Protein AF-A0AB38UAT6-F1 (afdb_monomer)

Foldseek 3Di:
DVVVVVVVVVVVVVPPPPFDKAWDDKAWQCWDDDPNRTCNVVSVVQRWMKTWIDGNNFIKIKIAGPNVRKIKIFTKPPKDWDWDDDDPVDHIKIKIWIKHFIAIPPPRDTDIDTDIDMDD

Nearest PDB structures (foldseek):
  5ods-assembly2_B  TM=2.644E-01  e=4.872E-01  Mus musculus
  1bpo-assembly1_B  TM=2.908E-01  e=1.763E+00  Rattus norvegicus
  2in5-assembly1_B  TM=3.444E-01  e=5.151E+00  Escherichia coli K-12

Mean predicted aligned error: 8.36 Å

pLDDT: mean 88.59, std 15.75, range [47.5, 98.38]

Organism: Bacteroides thetaiotaomicron (NCBI:txid818)

Secondary structure (DSSP, 8-state):
-HHHHHHHHHHHGGG-----EEEEEEEE-S--EETTEE-HHHHHHTTEEEEEEEETTEEEEEEEETTTTEEEEEEEEEEEEEEEPPBTTB--EEEEEEEEEEEETTT--EEEEEEEEEE-

Radius of gyration: 20.44 Å; Cα contacts (8 Å, |Δi|>4): 221; chains: 1; bounding box: 76×28×37 Å

Sequence (120 aa):
MKKVIILFTVLMTSMLAFAQQKEQARFHVTYAIYNGEDITEWAIKSKLFTVFYTVNEELYMANYSETNETQSWGVIWELKNESIPETASNYKTDIFYFNWNYLNSYDSKKGTCKVQFKSI

Structure (mmCIF, N/CA/C/O backbone):
data_AF-A0AB38UAT6-F1
#
_entry.id   AF-A0AB38UAT6-F1
#
loop_
_atom_site.group_PDB
_atom_site.id
_atom_site.type_symbol
_atom_site.label_atom_id
_atom_site.label_alt_id
_atom_site.label_comp_id
_atom_site.label_asym_id
_atom_site.label_entity_id
_atom_site.label_seq_id
_atom_site.pdbx_PDB_ins_code
_atom_site.Cartn_x
_atom_site.Cartn_y
_atom_site.Cartn_z
_atom_site.occupancy
_atom_site.B_iso_or_equiv
_atom_site.auth_seq_id
_atom_site.auth_comp_id
_atom_site.auth_asym_id
_atom_site.auth_atom_id
_atom_site.pdbx_PDB_model_num
ATOM 1 N N . MET A 1 1 ? 54.710 6.685 -0.441 1.00 51.97 1 MET A N 1
ATOM 2 C CA . MET A 1 1 ? 53.730 5.696 -0.953 1.00 51.97 1 MET A CA 1
ATOM 3 C C . MET A 1 1 ? 52.874 5.068 0.150 1.00 51.97 1 MET A C 1
ATOM 5 O O . MET A 1 1 ? 51.663 5.088 0.014 1.00 51.97 1 MET A O 1
ATOM 9 N N . LYS A 1 2 ? 53.441 4.606 1.280 1.00 48.00 2 LYS A N 1
ATOM 10 C CA . LYS A 1 2 ? 52.659 3.999 2.385 1.00 48.00 2 LYS A CA 1
ATOM 11 C C . LYS A 1 2 ? 51.602 4.919 3.034 1.00 48.00 2 LYS A C 1
ATOM 13 O O . LYS A 1 2 ? 50.550 4.436 3.420 1.00 48.00 2 LYS A O 1
ATOM 18 N N . LYS A 1 3 ? 51.835 6.240 3.099 1.00 50.41 3 LYS A N 1
ATOM 19 C CA . LYS A 1 3 ? 50.870 7.213 3.663 1.00 50.41 3 LYS A CA 1
ATOM 20 C C . LYS A 1 3 ? 49.693 7.558 2.731 1.00 50.41 3 LYS A C 1
ATOM 22 O O . LYS A 1 3 ? 48.657 7.982 3.216 1.00 50.41 3 LYS A O 1
ATOM 27 N N . VAL A 1 4 ? 49.839 7.349 1.417 1.00 56.19 4 VAL A N 1
ATOM 28 C CA . VAL A 1 4 ? 48.778 7.623 0.421 1.00 56.19 4 VAL A CA 1
ATOM 29 C C . VAL A 1 4 ? 47.776 6.467 0.357 1.00 56.19 4 VAL A C 1
ATOM 31 O O . VAL A 1 4 ? 46.586 6.695 0.177 1.00 56.19 4 VAL A O 1
ATOM 34 N N . ILE A 1 5 ? 48.240 5.235 0.594 1.00 56.41 5 ILE A N 1
ATOM 35 C CA . ILE A 1 5 ? 47.385 4.040 0.610 1.00 56.41 5 ILE A CA 1
ATOM 36 C C . ILE A 1 5 ? 46.382 4.099 1.772 1.00 56.41 5 ILE A C 1
ATOM 38 O O . ILE A 1 5 ? 45.218 3.788 1.568 1.00 56.41 5 ILE A O 1
ATOM 42 N N . ILE A 1 6 ? 46.793 4.580 2.952 1.00 56.09 6 ILE A N 1
ATOM 43 C CA . ILE A 1 6 ? 45.922 4.666 4.141 1.00 56.09 6 ILE A CA 1
ATOM 44 C C . ILE A 1 6 ? 44.769 5.668 3.937 1.00 56.09 6 ILE A C 1
ATOM 46 O O . ILE A 1 6 ? 43.670 5.446 4.437 1.00 56.09 6 ILE A O 1
ATOM 50 N N . LEU A 1 7 ? 44.982 6.741 3.167 1.00 51.34 7 LEU A N 1
ATOM 51 C CA . LEU A 1 7 ? 43.944 7.744 2.902 1.00 51.34 7 LEU A CA 1
ATOM 52 C C . LEU A 1 7 ? 42.855 7.215 1.949 1.00 51.34 7 LEU A C 1
ATOM 54 O O . LEU A 1 7 ? 41.685 7.551 2.104 1.00 51.34 7 LEU A O 1
ATOM 58 N N . PHE A 1 8 ? 43.227 6.342 1.006 1.00 53.06 8 PHE A N 1
ATOM 59 C CA . PHE A 1 8 ? 42.284 5.708 0.078 1.00 53.06 8 PHE A CA 1
ATOM 60 C C . PHE A 1 8 ? 41.398 4.657 0.760 1.00 53.06 8 PHE A C 1
ATOM 62 O O . PHE A 1 8 ? 40.225 4.532 0.414 1.00 53.06 8 PHE A O 1
ATOM 69 N N . THR A 1 9 ? 41.914 3.939 1.762 1.00 54.09 9 THR A N 1
ATOM 70 C CA . THR A 1 9 ? 41.126 2.944 2.507 1.00 54.09 9 THR A CA 1
ATOM 71 C C . THR A 1 9 ? 40.098 3.582 3.443 1.00 54.09 9 THR A C 1
ATOM 73 O O . THR A 1 9 ? 39.030 3.013 3.638 1.00 54.09 9 THR A O 1
ATOM 76 N N . VAL A 1 10 ? 40.383 4.771 3.988 1.00 53.56 10 VAL A N 1
ATOM 77 C CA . VAL A 1 10 ? 39.454 5.509 4.868 1.00 53.56 10 VAL A CA 1
ATOM 78 C C . VAL A 1 10 ? 38.346 6.222 4.073 1.00 53.56 10 VAL A C 1
ATOM 80 O O . VAL A 1 10 ? 37.254 6.417 4.595 1.00 53.56 10 VAL A O 1
ATOM 83 N N . LEU A 1 11 ? 38.579 6.565 2.799 1.00 51.88 11 LEU A N 1
ATOM 84 C CA . LEU A 1 11 ? 37.554 7.182 1.942 1.00 51.88 11 LEU A CA 1
ATOM 85 C C . LEU A 1 11 ? 36.507 6.185 1.410 1.00 51.88 11 LEU A C 1
ATOM 87 O O . LEU A 1 11 ? 35.398 6.592 1.081 1.00 51.88 11 LEU A O 1
ATOM 91 N N . MET A 1 12 ? 36.842 4.893 1.306 1.00 52.94 12 MET A N 1
ATOM 92 C CA . MET A 1 12 ? 35.909 3.862 0.821 1.00 52.94 12 MET A CA 1
ATOM 93 C C . MET A 1 12 ? 34.942 3.353 1.898 1.00 52.94 12 MET A C 1
ATOM 95 O O . MET A 1 12 ? 33.878 2.838 1.565 1.00 52.94 12 MET A O 1
ATOM 99 N N . THR A 1 13 ? 35.266 3.502 3.184 1.00 52.16 13 THR A N 1
ATOM 100 C CA . THR A 1 13 ? 34.414 3.012 4.281 1.00 52.16 13 THR A CA 1
ATOM 101 C C . THR A 1 13 ? 33.308 3.987 4.686 1.00 52.16 13 THR A C 1
ATOM 103 O O . THR A 1 13 ? 32.380 3.580 5.380 1.00 52.16 13 THR A O 1
ATOM 106 N N . SER A 1 14 ? 33.343 5.247 4.238 1.00 47.50 14 SER A N 1
ATOM 107 C CA . SER A 1 14 ? 32.320 6.252 4.570 1.00 47.50 14 SER A CA 1
ATOM 108 C C . SER A 1 14 ? 31.089 6.241 3.653 1.00 47.50 14 SER A C 1
ATOM 110 O O . SER A 1 14 ? 30.125 6.945 3.939 1.00 47.50 14 SER A O 1
ATOM 112 N N . MET A 1 15 ? 31.076 5.444 2.577 1.00 50.94 15 MET A N 1
ATOM 113 C CA . MET A 1 15 ? 29.978 5.451 1.592 1.00 50.94 15 MET A CA 1
ATOM 114 C C . MET A 1 15 ? 28.881 4.402 1.833 1.00 50.94 15 MET A C 1
ATOM 116 O O . MET A 1 15 ? 27.935 4.334 1.056 1.00 50.94 15 MET A O 1
ATOM 120 N N . LEU A 1 16 ? 28.963 3.600 2.898 1.00 51.53 16 LEU A N 1
ATOM 121 C CA . LEU A 1 16 ? 27.959 2.568 3.200 1.00 51.53 16 LEU A CA 1
ATOM 122 C C . LEU A 1 16 ? 27.020 2.978 4.340 1.00 51.53 16 LEU A C 1
ATOM 124 O O . LEU A 1 16 ? 26.595 2.140 5.133 1.00 51.53 16 LEU A O 1
ATOM 128 N N . ALA A 1 17 ? 26.653 4.259 4.410 1.00 50.78 17 ALA A N 1
ATOM 129 C CA . ALA A 1 17 ? 25.423 4.645 5.091 1.00 50.78 17 ALA A CA 1
ATOM 130 C C . ALA A 1 17 ? 24.239 4.216 4.209 1.00 50.78 17 ALA A C 1
ATOM 132 O O . ALA A 1 17 ? 23.595 5.031 3.552 1.00 50.78 17 ALA A O 1
ATOM 133 N N . PHE A 1 18 ? 23.994 2.907 4.126 1.00 57.62 18 PHE A N 1
ATOM 134 C CA . PHE A 1 18 ? 22.760 2.403 3.546 1.00 57.62 18 PHE A CA 1
ATOM 135 C C . PHE A 1 18 ? 21.621 2.890 4.433 1.00 57.62 18 PHE A C 1
ATOM 137 O O . PHE A 1 18 ? 21.589 2.581 5.624 1.00 57.62 18 PHE A O 1
ATOM 144 N N . ALA A 1 19 ? 20.704 3.667 3.860 1.00 62.62 19 ALA A N 1
ATOM 145 C CA . ALA A 1 19 ? 19.470 4.005 4.544 1.00 62.62 19 ALA A CA 1
ATOM 146 C C . ALA A 1 19 ? 18.789 2.692 4.960 1.00 62.62 19 ALA A C 1
ATOM 148 O O . ALA A 1 19 ? 18.492 1.844 4.114 1.00 62.62 19 ALA A O 1
ATOM 149 N N . GLN A 1 20 ? 18.619 2.481 6.267 1.00 73.06 20 GLN A N 1
ATOM 150 C CA . GLN A 1 20 ? 18.074 1.231 6.778 1.00 73.06 20 GLN A CA 1
ATOM 151 C C . GLN A 1 20 ? 16.581 1.188 6.457 1.00 73.06 20 GLN A C 1
ATOM 153 O O . GLN A 1 20 ? 15.774 1.852 7.107 1.00 73.06 20 GLN A O 1
ATOM 158 N N . GLN A 1 21 ? 16.221 0.400 5.446 1.00 86.56 21 GLN A N 1
ATOM 159 C CA . GLN A 1 21 ? 14.831 0.103 5.144 1.00 86.56 21 GLN A CA 1
ATOM 160 C C . GLN A 1 21 ? 14.319 -0.962 6.114 1.00 86.56 21 GLN A C 1
ATOM 162 O O . GLN A 1 21 ? 14.877 -2.057 6.200 1.00 86.56 21 GLN A O 1
ATOM 167 N N . LYS A 1 22 ? 13.243 -0.652 6.838 1.00 92.56 22 LYS A N 1
ATOM 168 C CA . LYS A 1 22 ? 12.591 -1.591 7.759 1.00 92.56 22 LYS A CA 1
ATOM 169 C C . LYS A 1 22 ? 11.108 -1.693 7.439 1.00 92.56 22 LYS A C 1
ATOM 171 O O . LYS A 1 22 ? 10.386 -0.706 7.542 1.00 92.56 22 LYS A O 1
ATOM 176 N N . GLU A 1 23 ? 10.663 -2.887 7.062 1.00 95.69 23 GLU A N 1
ATOM 177 C CA . GLU A 1 23 ? 9.241 -3.189 6.886 1.00 95.69 23 GLU A CA 1
ATOM 178 C C . GLU A 1 23 ? 8.502 -3.058 8.224 1.00 95.69 23 GLU A C 1
ATOM 180 O O . GLU A 1 23 ? 8.968 -3.548 9.253 1.00 95.69 23 GLU A O 1
ATOM 185 N N . GLN A 1 24 ? 7.368 -2.361 8.198 1.00 95.00 24 GLN A N 1
ATOM 186 C CA . GLN A 1 24 ? 6.483 -2.166 9.346 1.00 95.00 24 GLN A CA 1
ATOM 187 C C . GLN A 1 24 ? 5.248 -3.059 9.231 1.00 95.00 24 GLN A C 1
ATOM 189 O O . GLN A 1 24 ? 4.830 -3.664 10.213 1.00 95.00 24 GLN A O 1
ATOM 194 N N . ALA A 1 25 ? 4.673 -3.148 8.029 1.00 94.56 25 ALA A N 1
ATOM 195 C CA . ALA A 1 25 ? 3.510 -3.979 7.750 1.00 94.56 25 ALA A CA 1
ATOM 196 C C . ALA A 1 25 ? 3.379 -4.269 6.252 1.00 94.56 25 ALA A C 1
ATOM 198 O O . ALA A 1 25 ? 3.765 -3.449 5.416 1.00 94.56 25 ALA A O 1
ATOM 199 N N . ARG A 1 26 ? 2.758 -5.403 5.923 1.00 95.94 26 ARG A N 1
ATOM 200 C CA . ARG A 1 26 ? 2.460 -5.836 4.557 1.00 95.94 26 ARG A CA 1
ATOM 201 C C . ARG A 1 26 ? 1.046 -6.386 4.474 1.00 95.94 26 ARG A C 1
ATOM 203 O O . ARG A 1 26 ? 0.639 -7.198 5.299 1.00 95.94 26 ARG A O 1
ATOM 210 N N . PHE A 1 27 ? 0.332 -5.968 3.439 1.00 95.06 27 PHE A N 1
ATOM 211 C CA . PHE A 1 27 ? -1.059 -6.309 3.185 1.00 95.06 27 PHE A CA 1
ATOM 212 C C . PHE A 1 27 ? -1.174 -6.903 1.785 1.00 95.06 27 PHE A C 1
ATOM 214 O O . PHE A 1 27 ? -1.006 -6.198 0.791 1.00 95.06 27 PHE A O 1
ATOM 221 N N . HIS A 1 28 ? -1.434 -8.206 1.703 1.00 95.69 28 HIS A N 1
ATOM 222 C CA . HIS A 1 28 ? -1.698 -8.877 0.433 1.00 95.69 28 HIS A CA 1
ATOM 223 C C . HIS A 1 28 ? -3.135 -8.618 -0.012 1.00 95.69 28 HIS A C 1
ATOM 225 O O . HIS A 1 28 ? -4.063 -8.696 0.793 1.00 95.69 28 HIS A O 1
ATOM 231 N N . VAL A 1 29 ? -3.319 -8.329 -1.299 1.00 95.44 29 VAL A N 1
ATOM 232 C CA . VAL A 1 29 ? -4.649 -8.089 -1.854 1.00 95.44 29 VAL A CA 1
ATOM 233 C C . VAL A 1 29 ? -5.387 -9.419 -1.993 1.00 95.44 29 VAL A C 1
ATOM 235 O O . VAL A 1 29 ? -4.981 -10.289 -2.760 1.00 95.44 29 VAL A O 1
ATOM 238 N N . THR A 1 30 ? -6.487 -9.564 -1.258 1.00 95.56 30 THR A N 1
ATOM 239 C CA . THR A 1 30 ? -7.406 -10.713 -1.346 1.00 95.56 30 THR A CA 1
ATOM 240 C C . THR A 1 30 ? -8.711 -10.369 -2.063 1.00 95.56 30 THR A C 1
ATOM 242 O O . 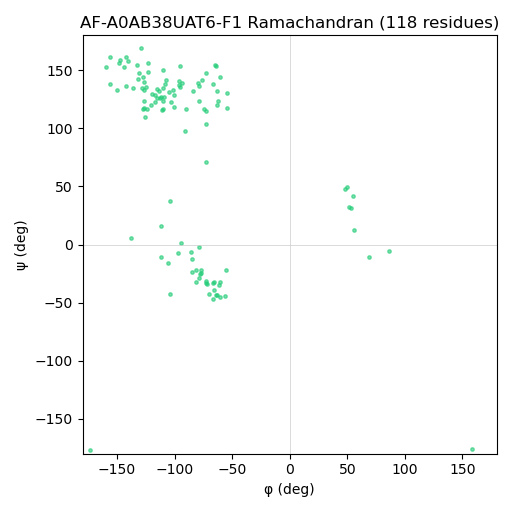THR A 1 30 ? -9.430 -11.267 -2.490 1.00 95.56 30 THR A O 1
ATOM 245 N N . TYR A 1 31 ? -9.004 -9.076 -2.209 1.00 95.75 31 TYR A N 1
ATOM 246 C CA . TYR A 1 31 ? -10.175 -8.532 -2.886 1.00 95.75 31 TYR A CA 1
ATOM 247 C C . TYR A 1 31 ? -9.876 -7.109 -3.366 1.00 95.75 31 TYR A C 1
ATOM 249 O O . TYR A 1 31 ? -9.253 -6.338 -2.630 1.00 95.75 31 TYR A O 1
ATOM 257 N N . ALA A 1 32 ? -10.302 -6.749 -4.579 1.00 94.50 32 ALA A N 1
ATOM 258 C CA . ALA A 1 32 ? -10.093 -5.408 -5.118 1.00 94.50 32 ALA A CA 1
ATOM 259 C C . ALA A 1 32 ? -11.199 -4.986 -6.093 1.00 94.50 32 ALA A C 1
ATOM 261 O O . ALA A 1 32 ? -11.523 -5.705 -7.034 1.00 94.50 32 ALA A O 1
ATOM 262 N N . ILE A 1 33 ? -11.704 -3.765 -5.903 1.00 95.38 33 ILE A N 1
ATOM 263 C CA . ILE A 1 33 ? -12.573 -3.067 -6.853 1.00 95.38 33 ILE A CA 1
ATOM 264 C C . ILE A 1 33 ? -11.833 -1.833 -7.366 1.00 95.38 33 ILE A C 1
ATOM 266 O O . ILE A 1 33 ? -11.297 -1.056 -6.573 1.00 95.38 33 ILE A O 1
ATOM 270 N N . TYR A 1 34 ? -11.860 -1.612 -8.677 1.00 91.75 34 TYR A N 1
ATOM 271 C CA . TYR A 1 34 ? -11.359 -0.396 -9.308 1.00 91.75 34 TYR A CA 1
ATOM 272 C C . TYR A 1 34 ? -12.438 0.207 -10.204 1.00 91.75 34 TYR A C 1
ATOM 274 O O . TYR A 1 34 ? -12.972 -0.464 -11.076 1.00 91.75 34 TYR A O 1
ATOM 282 N N . ASN A 1 35 ? -12.793 1.474 -9.965 1.00 94.38 35 ASN A N 1
ATOM 283 C CA . ASN A 1 35 ? -13.857 2.181 -10.694 1.00 94.38 35 ASN A CA 1
ATOM 284 C C . ASN A 1 35 ? -15.205 1.428 -10.756 1.00 94.38 35 ASN A C 1
ATOM 286 O O . ASN A 1 35 ? -15.950 1.558 -11.722 1.00 94.38 35 ASN A O 1
ATOM 290 N N . GLY A 1 36 ? -15.531 0.661 -9.711 1.00 95.44 36 GLY A N 1
ATOM 291 C CA . GLY A 1 36 ? -16.761 -0.136 -9.633 1.00 95.44 36 GLY A CA 1
ATOM 292 C C . GLY A 1 36 ? -16.668 -1.527 -10.268 1.00 95.44 36 GLY A C 1
ATOM 293 O O . GLY A 1 36 ? -17.597 -2.312 -10.108 1.00 95.44 36 GLY A O 1
ATOM 294 N N . GLU A 1 37 ? -15.557 -1.861 -10.923 1.00 97.50 37 GLU A N 1
ATOM 295 C CA . GLU A 1 37 ? -15.308 -3.185 -11.495 1.00 97.50 37 GLU A CA 1
ATOM 296 C C . GLU A 1 37 ? -14.504 -4.058 -10.528 1.00 97.50 37 GLU A C 1
ATOM 298 O O . GLU A 1 37 ? -13.520 -3.607 -9.935 1.00 97.50 37 GLU A O 1
ATOM 303 N N . ASP A 1 38 ? -14.915 -5.317 -10.370 1.00 97.75 38 ASP A N 1
ATOM 304 C CA . ASP A 1 38 ? -14.157 -6.311 -9.612 1.00 97.75 38 ASP A CA 1
ATOM 305 C C . ASP A 1 38 ? -12.911 -6.724 -10.408 1.00 97.75 38 ASP A C 1
ATOM 307 O O . ASP A 1 38 ? -13.000 -7.313 -11.486 1.00 97.75 38 ASP A O 1
ATOM 311 N N . ILE A 1 39 ? -11.740 -6.408 -9.859 1.00 96.88 39 ILE A N 1
ATOM 312 C CA . ILE A 1 39 ? -10.428 -6.723 -10.435 1.00 96.88 39 ILE A CA 1
ATOM 313 C C . ILE A 1 39 ? -9.673 -7.763 -9.595 1.00 96.88 39 ILE A C 1
ATOM 315 O O . ILE A 1 39 ? -8.458 -7.919 -9.739 1.00 96.88 39 ILE A O 1
ATOM 319 N N . THR A 1 40 ? -10.366 -8.475 -8.703 1.00 97.69 40 THR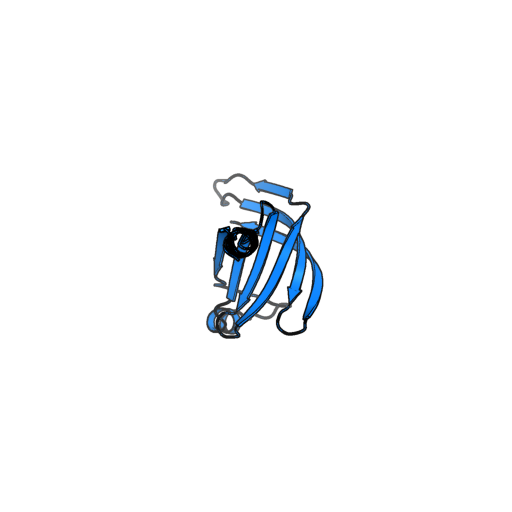 A N 1
ATOM 320 C CA . THR A 1 40 ? -9.774 -9.398 -7.724 1.00 97.69 40 THR A CA 1
ATOM 321 C C . THR A 1 40 ? -8.924 -10.477 -8.385 1.00 97.69 40 THR A C 1
ATOM 323 O O . THR A 1 40 ? -7.801 -10.725 -7.945 1.00 97.69 40 THR A O 1
ATOM 326 N N . GLU A 1 41 ? -9.401 -11.089 -9.474 1.00 97.44 41 GLU A N 1
ATOM 327 C CA . GLU A 1 41 ? -8.648 -12.136 -10.175 1.00 97.44 41 GLU A CA 1
ATOM 328 C C . GLU A 1 41 ? -7.305 -11.608 -10.698 1.00 97.44 41 GLU A C 1
ATOM 330 O O . GLU A 1 41 ? -6.263 -12.239 -10.502 1.00 97.44 41 GLU A O 1
ATOM 335 N N . TRP A 1 42 ? -7.313 -10.425 -11.319 1.00 95.38 42 TRP A N 1
ATOM 336 C CA . TRP A 1 42 ? -6.093 -9.776 -11.787 1.00 95.38 42 TRP A CA 1
ATOM 337 C C . TRP A 1 42 ? -5.170 -9.410 -10.622 1.00 95.38 42 TRP A C 1
ATOM 339 O O . TRP A 1 42 ? -3.966 -9.658 -10.708 1.00 95.38 42 TRP A O 1
ATOM 349 N N . ALA A 1 43 ? -5.715 -8.867 -9.531 1.00 95.81 43 ALA A N 1
ATOM 350 C CA . ALA A 1 43 ? -4.938 -8.448 -8.370 1.00 95.81 43 ALA A CA 1
ATOM 351 C C . ALA A 1 43 ? -4.225 -9.630 -7.690 1.00 95.81 43 ALA A C 1
ATOM 353 O O . ALA A 1 43 ? -3.032 -9.543 -7.387 1.00 95.81 43 ALA A O 1
ATOM 354 N N . ILE A 1 44 ? -4.924 -10.757 -7.519 1.00 97.06 44 ILE A N 1
ATOM 355 C CA . ILE A 1 44 ? -4.358 -11.987 -6.950 1.00 97.06 44 ILE A CA 1
ATOM 356 C C . ILE A 1 44 ? -3.307 -12.584 -7.895 1.00 97.06 44 ILE A C 1
ATOM 358 O O . ILE A 1 44 ? -2.200 -12.892 -7.453 1.00 97.06 44 ILE A O 1
ATOM 362 N N . LYS A 1 45 ? -3.593 -12.703 -9.203 1.00 96.38 45 LYS A N 1
ATOM 363 C CA . LYS A 1 45 ? -2.617 -13.213 -10.194 1.00 96.38 45 LYS A CA 1
ATOM 364 C C . LYS A 1 45 ? -1.366 -12.337 -10.295 1.00 96.38 45 LYS A C 1
ATOM 366 O O . LYS A 1 45 ? -0.260 -12.845 -10.477 1.00 96.38 45 LYS A O 1
ATOM 371 N N . SER A 1 46 ? -1.534 -11.026 -10.148 1.00 95.44 46 SER A N 1
ATOM 372 C CA . SER A 1 46 ? -0.444 -10.045 -10.143 1.00 95.44 46 SER A CA 1
ATOM 373 C C . SER A 1 46 ? 0.312 -9.987 -8.810 1.00 95.44 46 SER A C 1
ATOM 375 O O . SER A 1 46 ? 1.265 -9.207 -8.695 1.00 95.44 46 SER A O 1
ATOM 377 N N . LYS A 1 47 ? -0.119 -10.788 -7.817 1.00 96.62 47 LYS A N 1
ATOM 378 C CA . LYS A 1 47 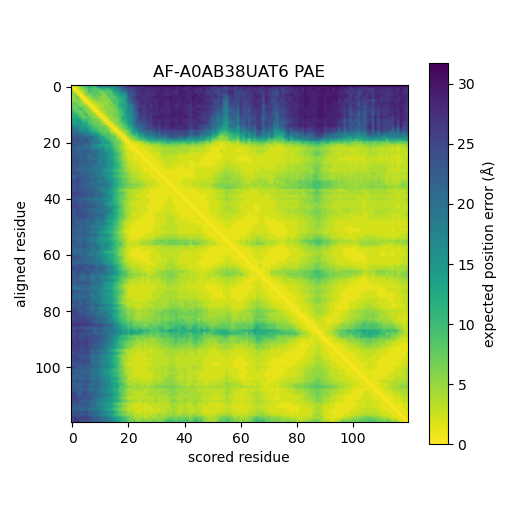? 0.401 -10.850 -6.446 1.00 96.62 47 LYS A CA 1
ATOM 379 C C . LYS A 1 47 ? 0.554 -9.459 -5.830 1.00 96.62 47 LYS A C 1
ATOM 381 O O . LYS A 1 47 ? 1.612 -9.107 -5.307 1.00 96.62 47 LYS A O 1
ATOM 386 N N . LEU A 1 48 ? -0.491 -8.641 -5.956 1.00 96.88 48 LEU A N 1
ATOM 387 C CA . LEU A 1 48 ? -0.448 -7.274 -5.454 1.00 96.88 48 LEU A CA 1
ATOM 388 C C . LEU A 1 48 ? -0.355 -7.249 -3.929 1.00 96.88 48 LEU A C 1
ATOM 390 O O . LEU A 1 48 ? -1.059 -7.984 -3.230 1.00 96.88 48 LEU A O 1
ATOM 394 N N . PHE A 1 49 ? 0.478 -6.352 -3.415 1.00 96.88 49 PHE A N 1
ATOM 395 C CA . PHE A 1 49 ? 0.501 -6.022 -1.998 1.00 96.88 49 PHE A CA 1
ATOM 396 C C . PHE A 1 49 ? 0.799 -4.542 -1.767 1.00 96.88 49 PHE A C 1
ATOM 398 O O . PHE A 1 49 ? 1.496 -3.892 -2.550 1.00 96.88 49 PHE A O 1
ATOM 405 N N . THR A 1 50 ? 0.302 -4.035 -0.643 1.00 96.75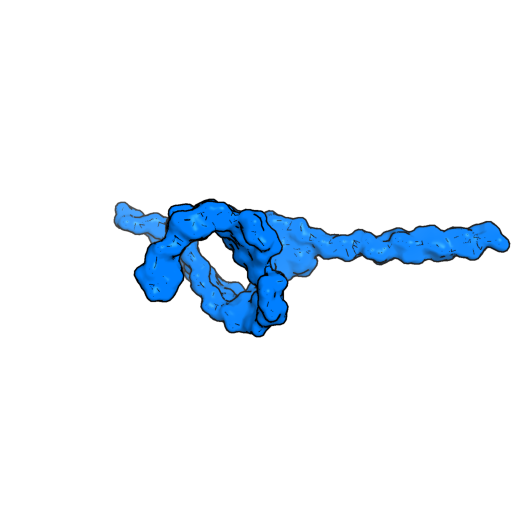 50 THR A N 1
ATOM 406 C CA . THR A 1 50 ? 0.703 -2.749 -0.073 1.00 96.75 50 THR A CA 1
ATOM 407 C C . THR A 1 50 ? 1.669 -3.011 1.074 1.00 96.75 50 THR A C 1
ATOM 409 O O . THR A 1 50 ? 1.411 -3.860 1.927 1.00 96.75 50 THR A O 1
ATOM 412 N N . VAL A 1 51 ? 2.788 -2.295 1.111 1.00 97.00 51 VAL A N 1
ATOM 413 C CA . VAL A 1 51 ? 3.783 -2.385 2.184 1.00 97.00 51 VAL A CA 1
ATOM 414 C C . VAL A 1 51 ? 4.036 -1.007 2.777 1.00 97.00 51 VAL A C 1
ATOM 416 O O . VAL A 1 51 ? 4.205 -0.028 2.053 1.00 97.00 51 VAL A O 1
ATOM 419 N N . PHE A 1 52 ? 4.084 -0.950 4.103 1.00 96.88 52 PHE A N 1
ATOM 420 C CA . PHE A 1 52 ? 4.535 0.204 4.865 1.00 96.88 52 PHE A CA 1
ATOM 421 C C . PHE A 1 52 ? 5.923 -0.097 5.405 1.00 96.88 52 PHE A C 1
ATOM 423 O O . PHE A 1 52 ? 6.163 -1.166 5.972 1.00 96.88 52 PHE A O 1
ATOM 430 N N . TYR A 1 53 ? 6.849 0.832 5.226 1.00 97.12 53 TYR A N 1
ATOM 431 C CA . TYR A 1 53 ? 8.237 0.665 5.633 1.00 97.12 53 TYR A CA 1
ATOM 432 C C . TYR A 1 53 ? 8.822 2.004 6.056 1.00 97.12 53 TYR A C 1
ATOM 434 O O . TYR A 1 53 ? 8.312 3.052 5.683 1.00 97.12 53 TYR A O 1
ATOM 442 N N . THR A 1 54 ? 9.889 1.981 6.843 1.00 96.50 54 THR A N 1
ATOM 443 C CA . THR A 1 54 ? 10.612 3.195 7.224 1.00 96.50 54 THR A CA 1
ATOM 444 C C . THR A 1 54 ? 11.942 3.279 6.503 1.00 96.50 54 THR A C 1
ATOM 446 O O . THR A 1 54 ? 12.625 2.261 6.383 1.00 96.50 54 THR A O 1
ATOM 449 N N . VAL A 1 55 ? 12.321 4.483 6.086 1.00 94.38 55 VAL A N 1
ATOM 450 C CA . VAL A 1 55 ? 13.652 4.823 5.571 1.00 94.38 55 VAL A CA 1
ATOM 451 C C . VAL A 1 55 ? 14.131 6.022 6.374 1.00 94.38 55 VAL A C 1
ATOM 453 O O . VAL A 1 55 ? 13.492 7.062 6.325 1.00 94.38 55 VAL A O 1
ATOM 456 N N . ASN A 1 56 ? 15.221 5.883 7.134 1.00 91.50 56 ASN A N 1
ATOM 457 C CA . ASN A 1 56 ? 15.739 6.963 7.989 1.00 91.50 56 ASN A CA 1
ATOM 458 C C . ASN A 1 56 ? 14.649 7.601 8.881 1.00 91.50 56 ASN A C 1
ATOM 460 O O . ASN A 1 56 ? 14.496 8.816 8.897 1.00 91.50 56 ASN A O 1
ATOM 464 N N . GLU A 1 57 ? 13.872 6.766 9.582 1.00 89.69 57 GLU A N 1
ATOM 465 C CA . GLU A 1 57 ? 12.768 7.161 10.487 1.00 89.69 57 GLU A CA 1
ATOM 466 C C . GLU A 1 57 ? 11.521 7.769 9.819 1.00 89.69 57 GLU A C 1
ATOM 468 O O . GLU A 1 57 ? 10.470 7.856 10.450 1.00 89.69 57 GLU A O 1
ATOM 473 N N . GLU A 1 58 ? 11.576 8.099 8.532 1.00 95.00 58 GLU A N 1
ATOM 474 C CA . GLU A 1 58 ? 10.408 8.525 7.765 1.00 95.00 58 GLU A CA 1
ATOM 475 C C . GLU A 1 58 ? 9.567 7.318 7.336 1.00 95.00 58 GLU A C 1
ATOM 477 O O . GLU A 1 58 ? 10.104 6.290 6.916 1.00 95.00 58 GLU A O 1
ATOM 482 N N . LEU A 1 59 ? 8.239 7.444 7.409 1.00 96.62 59 LEU A N 1
ATOM 483 C CA . LEU A 1 59 ? 7.304 6.407 6.978 1.00 96.62 59 LEU A CA 1
ATOM 484 C C . LEU A 1 59 ? 7.047 6.505 5.470 1.00 96.62 59 LEU A C 1
ATOM 486 O O . LEU A 1 59 ? 6.736 7.568 4.942 1.00 96.62 59 LEU A O 1
ATOM 490 N N . TYR A 1 60 ? 7.128 5.373 4.787 1.00 97.75 60 TYR A N 1
ATOM 491 C CA . TYR A 1 60 ? 6.876 5.213 3.363 1.00 97.75 60 TYR A CA 1
ATOM 492 C C . TYR A 1 60 ? 5.788 4.167 3.143 1.00 97.75 60 TYR A C 1
ATOM 494 O O . TYR A 1 60 ? 5.578 3.266 3.961 1.00 97.75 60 TYR A O 1
ATOM 502 N N . MET A 1 61 ? 5.131 4.273 1.994 1.00 97.94 61 MET A N 1
ATOM 503 C CA . MET A 1 61 ? 4.233 3.252 1.470 1.00 97.94 61 MET A CA 1
ATOM 504 C C . MET A 1 61 ? 4.629 2.905 0.042 1.00 97.94 61 MET A C 1
ATOM 506 O O . MET A 1 61 ? 5.014 3.785 -0.735 1.00 97.94 61 MET A O 1
ATOM 510 N N . ALA A 1 62 ? 4.490 1.629 -0.306 1.00 97.69 62 ALA A N 1
ATOM 511 C CA . ALA A 1 62 ? 4.534 1.168 -1.681 1.00 97.69 62 ALA A CA 1
ATOM 512 C C . ALA A 1 62 ? 3.372 0.225 -2.001 1.00 97.69 62 ALA A C 1
ATOM 514 O O . ALA A 1 62 ? 3.003 -0.616 -1.184 1.00 97.69 62 ALA A O 1
ATOM 515 N N . ASN A 1 63 ? 2.845 0.347 -3.217 1.00 96.50 63 ASN A N 1
ATOM 516 C CA . ASN A 1 63 ? 2.002 -0.656 -3.857 1.00 96.50 63 ASN A CA 1
ATOM 517 C C . ASN A 1 63 ? 2.864 -1.387 -4.881 1.00 96.50 63 ASN A C 1
ATOM 519 O O . ASN A 1 63 ? 3.427 -0.742 -5.768 1.00 96.50 63 ASN A O 1
ATOM 523 N N . TYR A 1 64 ? 2.976 -2.706 -4.759 1.00 96.81 64 TYR A N 1
ATOM 524 C CA . TYR A 1 64 ? 3.886 -3.519 -5.560 1.00 96.81 64 TYR A CA 1
ATOM 525 C C . TYR A 1 64 ? 3.135 -4.660 -6.246 1.00 96.81 64 TYR A C 1
ATOM 527 O O . TYR A 1 64 ? 2.261 -5.290 -5.649 1.00 96.81 64 TYR A O 1
ATOM 535 N N . SER A 1 65 ? 3.500 -4.933 -7.497 1.00 95.81 65 SER A N 1
ATOM 536 C CA . SER A 1 65 ? 3.112 -6.133 -8.232 1.00 95.81 65 SER A CA 1
ATOM 537 C C . SER A 1 65 ? 4.333 -7.009 -8.434 1.00 95.81 65 SER A C 1
ATOM 539 O O . SER A 1 65 ? 5.255 -6.621 -9.145 1.00 95.81 65 SER A O 1
ATOM 541 N N . GLU A 1 66 ? 4.321 -8.202 -7.843 1.00 92.62 66 GLU A N 1
ATOM 542 C CA . GLU A 1 66 ? 5.434 -9.147 -7.966 1.00 92.62 66 GLU A CA 1
ATOM 543 C C . GLU A 1 66 ? 5.537 -9.722 -9.371 1.00 92.62 66 GLU A C 1
ATOM 545 O O . GLU A 1 66 ? 6.623 -9.771 -9.931 1.00 92.62 66 GLU A O 1
ATOM 550 N N . THR A 1 67 ? 4.405 -10.082 -9.976 1.00 93.06 67 THR A N 1
ATOM 551 C CA . THR A 1 67 ? 4.397 -10.690 -11.312 1.00 93.06 67 THR A CA 1
ATOM 552 C C . THR A 1 67 ? 4.870 -9.717 -12.396 1.00 93.06 67 THR A C 1
ATOM 554 O O . THR A 1 67 ? 5.487 -10.143 -13.365 1.00 93.06 67 THR A O 1
ATOM 557 N N . ASN A 1 68 ? 4.589 -8.419 -12.240 1.00 89.88 68 ASN A N 1
ATOM 558 C CA . ASN A 1 68 ? 4.976 -7.397 -13.216 1.00 89.88 68 ASN A CA 1
ATOM 559 C C . ASN A 1 68 ? 6.278 -6.667 -12.844 1.00 89.88 68 ASN A C 1
ATOM 561 O O . ASN A 1 68 ? 6.747 -5.847 -13.625 1.00 89.88 68 ASN A O 1
ATOM 565 N N . GLU A 1 69 ? 6.827 -6.914 -11.650 1.00 94.00 69 GLU A N 1
ATOM 566 C CA . GLU A 1 69 ? 7.984 -6.202 -11.083 1.00 94.00 69 GLU A CA 1
ATOM 567 C C . GLU A 1 69 ? 7.819 -4.666 -11.071 1.00 94.00 69 GLU A C 1
ATOM 569 O O . GLU A 1 69 ? 8.776 -3.893 -11.170 1.00 94.00 69 GLU A O 1
ATOM 574 N N . THR A 1 70 ? 6.577 -4.197 -10.931 1.00 95.50 70 THR A N 1
ATOM 575 C CA . THR A 1 70 ? 6.236 -2.769 -10.933 1.00 95.50 70 THR A CA 1
ATOM 576 C C . THR A 1 70 ? 5.805 -2.280 -9.565 1.00 95.50 70 THR A C 1
ATOM 578 O O . THR A 1 70 ? 5.152 -3.008 -8.817 1.00 95.50 70 THR A O 1
ATOM 581 N N . GLN A 1 71 ? 6.064 -1.006 -9.282 1.00 97.12 71 GLN A N 1
ATOM 582 C CA . GLN A 1 71 ? 5.616 -0.372 -8.052 1.00 97.12 71 GLN A CA 1
ATOM 583 C C . GLN A 1 71 ? 5.314 1.109 -8.191 1.00 97.12 71 GLN A C 1
ATOM 585 O O . GLN A 1 71 ? 5.870 1.809 -9.037 1.00 97.12 71 GLN A O 1
ATOM 590 N N . SER A 1 72 ? 4.472 1.568 -7.276 1.00 97.62 72 SER A N 1
ATOM 591 C CA . SER A 1 72 ? 4.350 2.963 -6.880 1.00 97.62 72 SER A CA 1
ATOM 592 C C . SER A 1 72 ? 4.853 3.069 -5.447 1.00 97.62 72 SER A C 1
ATOM 594 O O . SER A 1 72 ? 4.375 2.315 -4.603 1.00 97.62 72 SER A O 1
ATOM 596 N N . TRP A 1 73 ? 5.790 3.966 -5.148 1.00 98.06 73 TRP A N 1
ATOM 597 C CA . TRP A 1 73 ? 6.357 4.108 -3.800 1.00 98.06 73 TR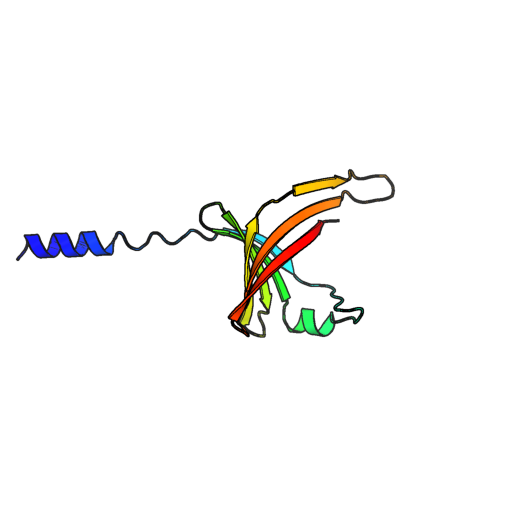P A CA 1
ATOM 598 C C . TRP A 1 73 ? 6.587 5.564 -3.423 1.00 98.06 73 TRP A C 1
ATOM 600 O O . TRP A 1 73 ? 6.744 6.421 -4.291 1.00 98.06 73 TRP A O 1
ATOM 610 N N . GLY A 1 74 ? 6.657 5.835 -2.121 1.00 97.62 74 GLY A N 1
ATOM 611 C CA . GLY A 1 74 ? 7.130 7.119 -1.623 1.00 97.62 74 GLY A CA 1
ATOM 612 C C . GLY A 1 74 ? 6.669 7.459 -0.213 1.00 97.62 74 GLY A C 1
ATOM 613 O O . GLY A 1 74 ? 6.065 6.634 0.477 1.00 97.62 74 GLY A O 1
ATOM 614 N N . VAL A 1 75 ? 7.019 8.671 0.215 1.00 97.75 75 VAL A N 1
ATOM 615 C CA . VAL A 1 75 ? 6.908 9.120 1.608 1.00 97.75 75 VAL A CA 1
ATOM 616 C C . VAL A 1 75 ? 5.464 9.443 1.993 1.00 97.75 75 VAL A C 1
ATOM 618 O O . VAL A 1 75 ? 4.695 10.004 1.201 1.00 97.75 75 VAL A O 1
ATOM 621 N N . ILE A 1 76 ? 5.112 9.092 3.227 1.00 98.06 76 ILE A N 1
ATOM 622 C CA . ILE A 1 76 ? 3.873 9.460 3.905 1.00 98.06 76 ILE A CA 1
ATOM 623 C C . ILE A 1 76 ? 4.124 10.693 4.774 1.00 98.06 76 ILE A C 1
ATOM 625 O O . ILE A 1 76 ? 5.113 10.763 5.498 1.00 98.06 76 ILE A O 1
ATOM 629 N N . TRP A 1 77 ? 3.195 11.646 4.757 1.00 97.06 77 TRP A N 1
ATOM 630 C CA . TRP A 1 77 ? 3.236 12.819 5.629 1.00 97.06 77 TRP A CA 1
ATOM 631 C C . TRP A 1 77 ? 1.836 13.218 6.108 1.00 97.06 77 TRP A C 1
ATOM 633 O O . TRP A 1 77 ? 0.826 12.808 5.531 1.00 97.06 77 TRP A O 1
ATOM 643 N N . GLU A 1 78 ? 1.783 14.004 7.191 1.00 97.00 78 GLU A N 1
ATOM 644 C CA . GLU A 1 78 ? 0.533 14.418 7.856 1.00 97.00 78 GLU A CA 1
ATOM 645 C C . GLU A 1 78 ? -0.375 13.241 8.265 1.00 97.00 78 GLU A C 1
ATOM 647 O O . GLU A 1 78 ? -1.597 13.299 8.126 1.00 97.00 78 GLU A O 1
ATOM 652 N N . LEU A 1 79 ? 0.221 12.166 8.793 1.00 96.06 79 LEU A N 1
ATOM 653 C CA . LEU A 1 79 ? -0.527 11.021 9.304 1.00 96.06 79 LEU A CA 1
ATOM 654 C C . LEU A 1 79 ? -1.424 11.429 10.481 1.00 96.06 79 LEU A C 1
ATOM 656 O O . LEU A 1 79 ? -0.950 11.934 11.499 1.00 96.06 79 LEU A O 1
ATOM 660 N N . LYS A 1 80 ? -2.719 11.159 10.344 1.00 96.81 80 LYS A N 1
ATOM 661 C CA . LYS A 1 80 ? -3.736 11.270 11.394 1.00 96.81 80 LYS A CA 1
ATOM 662 C C . LYS A 1 80 ? -4.423 9.925 11.556 1.00 96.81 80 LYS A C 1
ATOM 664 O O . LYS A 1 80 ? -4.585 9.205 10.572 1.00 96.81 80 LYS A O 1
ATOM 669 N N . ASN A 1 81 ? -4.855 9.602 12.769 1.00 95.62 81 ASN A N 1
ATOM 670 C CA . ASN A 1 81 ? -5.604 8.383 13.035 1.00 95.62 81 ASN A CA 1
ATOM 671 C C . ASN A 1 81 ? -6.868 8.653 13.853 1.00 95.62 81 ASN A C 1
ATOM 673 O O . ASN A 1 81 ? -6.897 9.521 14.721 1.00 95.62 81 ASN A O 1
ATOM 677 N N . GLU A 1 82 ? -7.889 7.853 13.585 1.00 95.88 82 GLU A N 1
ATOM 678 C CA . GLU A 1 82 ? -9.121 7.758 14.353 1.00 95.88 82 GLU A CA 1
ATOM 679 C C . GLU A 1 82 ? -9.323 6.288 14.717 1.00 95.88 82 GLU A C 1
ATOM 681 O O . GLU A 1 82 ? -9.192 5.409 13.866 1.00 95.88 82 GLU A O 1
ATOM 686 N N . SER A 1 83 ? -9.640 6.014 15.980 1.00 95.38 83 SER A N 1
ATOM 687 C CA . SER A 1 83 ? -9.906 4.658 16.459 1.00 95.38 83 SER A CA 1
ATOM 688 C C . SER A 1 83 ? -11.342 4.564 16.946 1.00 95.38 83 SER A C 1
ATOM 690 O O . SER A 1 83 ? -11.756 5.298 17.843 1.00 95.38 83 SER A O 1
ATOM 692 N N . ILE A 1 84 ? -12.094 3.636 16.367 1.00 94.38 84 ILE A N 1
ATOM 693 C CA . ILE A 1 84 ? -13.456 3.300 16.768 1.00 94.38 84 ILE A CA 1
ATOM 694 C C . ILE A 1 84 ? -13.367 2.029 17.622 1.00 94.38 84 ILE A C 1
ATOM 696 O O . ILE A 1 84 ? -12.885 1.004 17.127 1.00 94.38 84 ILE A O 1
ATOM 700 N N . PRO A 1 85 ? -13.781 2.076 18.901 1.00 93.69 85 PRO A N 1
ATOM 701 C CA . PRO A 1 85 ? -13.720 0.913 19.773 1.00 93.69 85 PRO A CA 1
ATOM 702 C C . PRO A 1 85 ? -14.653 -0.198 19.285 1.00 93.69 85 PRO A C 1
ATOM 704 O O . PRO A 1 85 ? -15.666 0.054 18.632 1.00 93.69 85 PRO A O 1
ATOM 707 N N . GLU A 1 86 ? -14.310 -1.432 19.643 1.00 94.94 86 GLU A N 1
ATOM 708 C CA . GLU A 1 86 ? -15.173 -2.587 19.417 1.00 94.94 86 GLU A CA 1
ATOM 709 C C . GLU A 1 86 ? -16.509 -2.424 20.160 1.00 94.94 86 GLU A C 1
ATOM 711 O O . GLU A 1 86 ? -16.579 -1.889 21.269 1.00 94.94 86 GLU A O 1
ATOM 716 N N . THR A 1 87 ? -17.580 -2.903 19.536 1.00 93.56 87 THR A N 1
ATOM 717 C CA . THR A 1 87 ? -18.929 -2.967 20.111 1.00 93.56 87 THR A CA 1
ATOM 718 C C . THR A 1 87 ? -19.473 -4.381 19.940 1.00 93.56 87 THR A C 1
ATOM 720 O O . THR A 1 87 ? -18.937 -5.159 19.159 1.00 93.56 87 THR A O 1
ATOM 723 N N . ALA A 1 88 ? -20.590 -4.712 20.594 1.00 92.00 88 ALA A N 1
ATOM 724 C CA . ALA A 1 88 ? -21.216 -6.032 20.449 1.00 92.00 88 ALA A CA 1
ATOM 725 C C . ALA A 1 88 ? -21.556 -6.416 18.990 1.00 92.00 88 ALA A C 1
ATOM 727 O O . ALA A 1 88 ? -21.714 -7.596 18.695 1.00 92.00 88 ALA A O 1
ATOM 728 N N . SER A 1 89 ? -21.684 -5.435 18.089 1.00 90.94 89 SER A N 1
ATOM 729 C CA . SER A 1 89 ? -22.035 -5.642 16.681 1.00 90.94 89 SER A CA 1
ATOM 730 C C . SER A 1 89 ? -20.916 -5.328 15.687 1.00 90.94 89 SER A C 1
ATOM 732 O O . SER A 1 89 ? -21.088 -5.613 14.508 1.00 90.94 89 SER A O 1
ATOM 734 N N . ASN A 1 90 ? -19.810 -4.704 16.109 1.00 91.00 90 ASN A N 1
ATOM 735 C CA . ASN A 1 90 ? -18.777 -4.211 15.193 1.00 91.00 90 ASN A CA 1
ATOM 736 C C . ASN A 1 90 ? -17.378 -4.404 15.771 1.00 91.00 90 ASN A C 1
ATOM 738 O O . ASN A 1 90 ? -17.147 -4.042 16.925 1.00 91.00 90 ASN A O 1
ATOM 742 N N . TYR A 1 91 ? -16.446 -4.859 14.935 1.00 91.94 91 TYR A N 1
ATOM 743 C CA . TYR A 1 91 ? -15.026 -4.941 15.268 1.00 91.94 91 TYR A CA 1
ATOM 744 C C . TYR A 1 91 ? -14.408 -3.563 15.514 1.00 91.94 91 TYR A C 1
ATOM 746 O O . TYR A 1 91 ? -14.855 -2.547 14.964 1.00 91.94 91 TYR A O 1
ATOM 754 N N . LYS A 1 92 ? -13.340 -3.542 16.319 1.00 93.81 92 LYS A N 1
ATOM 755 C CA . LYS A 1 92 ? -12.490 -2.360 16.463 1.00 93.81 92 LYS A CA 1
ATOM 756 C C . LYS A 1 92 ? -12.010 -1.928 15.078 1.00 93.81 92 LYS A C 1
ATOM 758 O O . LYS A 1 92 ? -11.477 -2.730 14.327 1.00 93.81 92 LYS A O 1
ATOM 763 N N . THR A 1 93 ? -12.162 -0.649 14.763 1.00 94.88 93 THR A N 1
ATOM 764 C CA . THR A 1 93 ? -11.720 -0.091 13.485 1.00 94.88 93 THR A CA 1
ATOM 765 C C . THR A 1 93 ? -10.691 1.001 13.728 1.00 94.88 93 THR A C 1
ATOM 767 O O . THR A 1 93 ? -10.956 1.934 14.480 1.00 94.88 93 THR A O 1
ATOM 770 N N . ASP A 1 94 ? -9.554 0.930 13.043 1.00 94.75 94 ASP A N 1
ATOM 771 C CA . ASP A 1 94 ? -8.564 2.006 13.003 1.00 94.75 94 ASP A CA 1
ATOM 772 C C . ASP A 1 94 ? -8.557 2.623 11.594 1.00 94.75 94 ASP A C 1
ATOM 774 O O . ASP A 1 94 ? -8.390 1.924 10.590 1.00 94.75 94 ASP A O 1
ATOM 778 N N . ILE A 1 95 ? -8.777 3.935 11.511 1.00 96.56 95 ILE A N 1
ATOM 779 C CA . ILE A 1 95 ? -8.790 4.706 10.265 1.00 96.56 95 ILE A CA 1
ATOM 780 C C . ILE A 1 95 ? -7.595 5.648 10.267 1.00 96.56 95 ILE A C 1
ATOM 782 O O . ILE A 1 95 ? -7.429 6.447 11.183 1.00 96.56 95 ILE A O 1
ATOM 786 N N . PHE A 1 96 ? -6.779 5.581 9.225 1.00 96.00 96 PHE A N 1
ATOM 787 C CA . PHE A 1 96 ? -5.621 6.438 9.027 1.00 96.00 96 PHE A CA 1
ATOM 788 C C . PHE A 1 96 ? -5.847 7.334 7.817 1.00 96.00 96 PHE A C 1
ATOM 790 O O . PHE A 1 96 ? -6.211 6.853 6.745 1.00 96.00 96 PHE A O 1
ATOM 797 N N . TYR A 1 97 ? -5.582 8.625 7.980 1.00 97.88 97 TYR A N 1
ATOM 798 C CA . TYR A 1 97 ? -5.617 9.614 6.911 1.00 97.88 97 TYR A CA 1
ATOM 799 C C . TYR A 1 97 ? -4.222 10.184 6.729 1.00 97.88 97 TYR A C 1
ATOM 801 O O . TYR A 1 97 ? -3.603 10.617 7.700 1.00 97.88 97 TYR A O 1
ATOM 809 N N . PHE A 1 98 ? -3.721 10.190 5.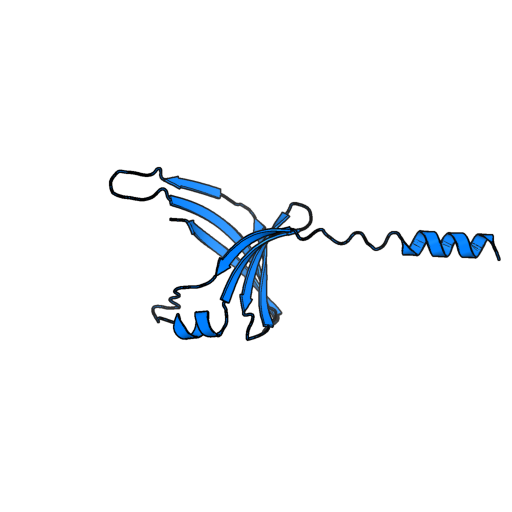500 1.00 97.94 98 PHE A N 1
ATOM 810 C CA . PHE A 1 98 ? -2.397 10.727 5.216 1.00 97.94 98 PHE A CA 1
ATOM 811 C C . PHE A 1 98 ? -2.247 11.175 3.767 1.00 97.94 98 PHE A C 1
ATOM 813 O O . PHE A 1 98 ? -3.000 10.769 2.882 1.00 97.94 98 PHE A O 1
ATOM 820 N N . ASN A 1 99 ? -1.239 12.004 3.519 1.00 98.31 99 ASN A N 1
ATOM 821 C CA . ASN A 1 99 ? -0.798 12.327 2.172 1.00 98.31 99 ASN A CA 1
ATOM 822 C C . ASN A 1 99 ? 0.342 11.379 1.770 1.00 98.31 99 ASN A C 1
ATOM 824 O O . ASN A 1 99 ? 1.243 11.109 2.565 1.00 98.31 99 ASN A O 1
ATOM 828 N N . TRP A 1 100 ? 0.325 10.900 0.529 1.00 98.38 100 TRP A N 1
ATOM 829 C CA . TRP A 1 100 ? 1.338 10.012 -0.037 1.00 98.38 100 TRP A CA 1
ATOM 830 C C . TRP A 1 100 ? 1.922 10.610 -1.314 1.00 98.38 100 TRP A C 1
ATOM 832 O O . TRP A 1 100 ? 1.206 10.792 -2.301 1.00 98.38 100 TRP A O 1
ATOM 842 N N . ASN A 1 101 ? 3.219 10.913 -1.297 1.00 97.94 101 ASN A N 1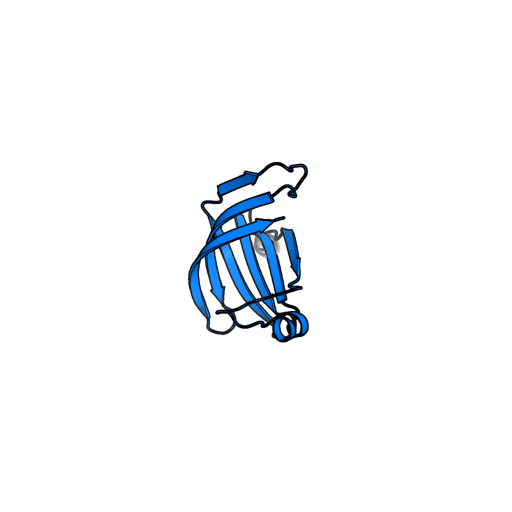
ATOM 843 C CA . ASN A 1 101 ? 3.940 11.407 -2.469 1.00 97.94 101 ASN A CA 1
ATOM 844 C C . ASN A 1 101 ? 4.536 10.219 -3.220 1.00 97.94 101 ASN A C 1
ATOM 846 O O . ASN A 1 101 ? 5.592 9.731 -2.831 1.00 97.94 101 ASN A O 1
ATOM 850 N N . TYR A 1 102 ? 3.866 9.752 -4.270 1.00 97.56 102 TYR A N 1
ATOM 851 C CA . TYR A 1 102 ? 4.262 8.544 -4.989 1.00 97.56 102 TYR A CA 1
ATOM 852 C C . TYR A 1 102 ? 5.129 8.844 -6.218 1.00 97.56 102 TYR A C 1
ATOM 854 O O . TYR A 1 102 ? 5.007 9.902 -6.841 1.00 97.56 102 TYR A O 1
ATOM 862 N N . LEU A 1 103 ? 5.951 7.866 -6.595 1.00 98.06 103 LEU A N 1
ATOM 863 C CA . LEU A 1 103 ? 6.631 7.726 -7.879 1.00 98.06 103 LEU A CA 1
ATOM 864 C C . LEU A 1 103 ? 6.348 6.324 -8.429 1.00 98.06 103 LEU A C 1
ATOM 866 O O . LEU A 1 103 ? 6.439 5.346 -7.694 1.00 98.06 103 LEU A O 1
ATOM 870 N N . ASN A 1 104 ? 6.016 6.235 -9.712 1.00 97.31 104 ASN A N 1
ATOM 871 C CA . ASN A 1 104 ? 5.746 4.984 -10.413 1.00 97.31 104 ASN A CA 1
ATOM 872 C C . ASN A 1 104 ? 6.980 4.477 -11.160 1.00 97.31 104 ASN A C 1
ATOM 874 O O . ASN A 1 104 ? 7.651 5.250 -11.843 1.00 97.31 104 ASN A O 1
ATOM 878 N N . SER A 1 105 ? 7.216 3.165 -11.148 1.00 97.75 105 SER A N 1
ATOM 879 C CA . SER A 1 105 ? 8.275 2.555 -11.965 1.00 97.75 105 SER A CA 1
AT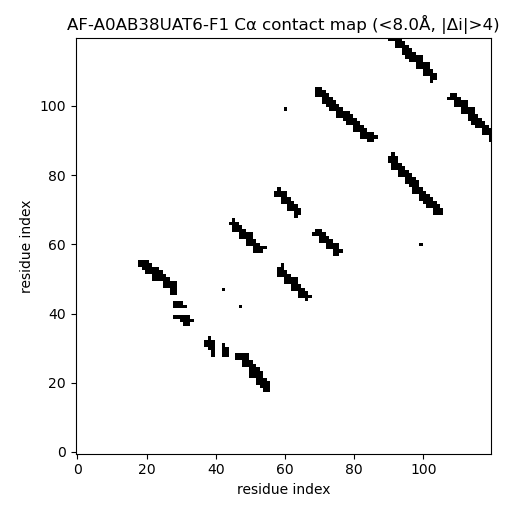OM 880 C C . SER A 1 105 ? 7.876 2.381 -13.433 1.00 97.75 105 SER A C 1
ATOM 882 O O . SER A 1 105 ? 8.738 2.403 -14.302 1.00 97.75 105 SER A O 1
ATOM 884 N N . TYR A 1 106 ? 6.584 2.211 -13.725 1.00 93.94 106 TYR A N 1
ATOM 885 C CA . TYR A 1 106 ? 6.087 1.824 -15.053 1.00 93.94 106 TYR A CA 1
ATOM 886 C C . TYR A 1 106 ? 5.898 2.994 -16.028 1.00 93.94 106 TYR A C 1
ATOM 888 O O . TYR A 1 106 ? 5.915 2.790 -17.238 1.00 93.94 106 TYR A O 1
ATOM 896 N N . ASP A 1 107 ? 5.716 4.219 -15.530 1.00 96.00 107 ASP A N 1
ATOM 897 C CA . ASP A 1 107 ? 5.555 5.412 -16.372 1.00 96.00 107 ASP A CA 1
ATOM 898 C C . ASP A 1 107 ? 6.321 6.642 -15.861 1.00 96.00 107 ASP A C 1
ATOM 900 O O . ASP A 1 107 ? 6.190 7.730 -16.421 1.00 96.00 107 ASP A O 1
ATOM 904 N N . SER A 1 108 ? 7.128 6.481 -14.804 1.00 94.81 108 SER A N 1
ATOM 905 C CA . SER A 1 108 ? 7.870 7.562 -14.137 1.00 94.81 108 SER A CA 1
ATOM 906 C C . SER A 1 108 ? 7.003 8.730 -13.647 1.00 94.81 108 SER A C 1
ATOM 908 O O . SER A 1 108 ? 7.538 9.781 -13.281 1.00 94.81 108 SER A O 1
ATOM 910 N N . LYS A 1 109 ? 5.668 8.588 -13.621 1.00 97.44 109 LYS A N 1
ATOM 911 C CA . LYS A 1 109 ? 4.799 9.638 -13.096 1.00 97.44 109 LYS A CA 1
ATOM 912 C C . LYS A 1 109 ? 4.920 9.700 -11.583 1.00 97.44 109 LYS A C 1
ATOM 914 O O . LYS A 1 109 ? 5.109 8.694 -10.900 1.00 97.44 109 LYS A O 1
ATOM 919 N N . LYS A 1 110 ? 4.778 10.917 -11.073 1.00 97.75 110 LYS A N 1
ATOM 920 C CA . LYS A 1 110 ? 4.754 11.218 -9.648 1.00 97.75 110 LYS A CA 1
ATOM 921 C C . LYS A 1 110 ? 3.589 12.131 -9.318 1.00 97.75 110 LYS A C 1
ATOM 923 O O . LYS A 1 110 ? 3.152 12.911 -10.164 1.00 97.75 110 LYS A O 1
ATOM 928 N N . GLY A 1 111 ? 3.130 12.070 -8.081 1.00 97.38 111 GLY A N 1
ATOM 929 C CA . GLY A 1 111 ? 2.053 12.924 -7.604 1.00 97.38 111 GLY A CA 1
ATOM 930 C C . GLY A 1 111 ? 1.817 12.770 -6.114 1.00 97.38 111 GLY A C 1
ATOM 931 O O . GLY A 1 111 ? 2.517 12.026 -5.432 1.00 97.38 111 GLY A O 1
ATOM 932 N N . THR A 1 112 ? 0.802 13.472 -5.623 1.00 97.81 112 THR A N 1
ATOM 933 C CA . THR A 1 112 ? 0.357 13.378 -4.233 1.00 97.81 112 THR A CA 1
ATOM 934 C C . THR A 1 112 ? -1.049 12.800 -4.201 1.00 97.81 112 THR A C 1
ATOM 936 O O . THR A 1 112 ? -1.952 13.312 -4.861 1.00 97.81 112 THR A O 1
ATOM 939 N N . CYS A 1 113 ? -1.234 11.734 -3.429 1.00 96.19 113 CYS A N 1
ATOM 940 C CA . CYS A 1 113 ? -2.528 11.124 -3.159 1.00 96.19 113 CYS A CA 1
ATOM 941 C C . CYS A 1 113 ? -2.935 11.405 -1.709 1.00 96.19 113 CYS A C 1
ATOM 943 O O . CYS A 1 113 ? -2.105 11.309 -0.808 1.00 96.19 113 CYS A O 1
ATOM 945 N N . LYS A 1 114 ? -4.210 11.727 -1.478 1.00 97.56 114 LYS A N 1
ATOM 946 C CA . LYS A 1 114 ? -4.803 11.714 -0.136 1.00 97.56 114 LYS A CA 1
ATOM 947 C C . LYS A 1 114 ? -5.374 10.326 0.104 1.00 97.56 114 LYS A C 1
ATOM 949 O O . LYS A 1 114 ? -6.271 9.908 -0.623 1.00 97.56 114 LYS A O 1
ATOM 954 N N . VAL A 1 115 ? -4.837 9.622 1.088 1.00 96.75 115 VAL A N 1
ATOM 955 C CA . VAL A 1 115 ? -5.147 8.221 1.357 1.00 96.75 115 VAL A CA 1
ATOM 956 C C . VAL A 1 115 ? -5.951 8.115 2.644 1.00 96.75 115 VAL A C 1
ATOM 958 O O . VAL A 1 115 ? -5.604 8.722 3.656 1.00 96.75 115 VAL A O 1
ATOM 961 N N . GLN A 1 116 ? -7.009 7.309 2.590 1.00 96.50 116 GLN A N 1
ATOM 962 C CA . GLN A 1 116 ? -7.686 6.765 3.757 1.00 96.50 116 GLN A CA 1
ATOM 963 C C . GLN A 1 116 ? -7.394 5.263 3.802 1.00 96.50 116 GLN A C 1
ATOM 965 O O . GLN A 1 116 ? -7.791 4.529 2.899 1.00 96.50 116 GLN A O 1
ATOM 970 N N . PHE A 1 117 ? -6.713 4.804 4.848 1.00 94.44 117 PHE A N 1
ATOM 971 C CA . PHE A 1 117 ? -6.454 3.389 5.098 1.00 94.44 117 PHE A CA 1
ATOM 972 C C . PHE A 1 117 ? -7.286 2.934 6.295 1.00 94.44 117 PHE A C 1
ATOM 974 O O . PHE A 1 117 ? -7.236 3.556 7.352 1.00 94.44 117 PHE A O 1
ATOM 981 N N . LYS A 1 118 ? -8.068 1.866 6.134 1.00 93.06 118 LYS A N 1
ATOM 982 C CA . LYS A 1 118 ? -8.979 1.364 7.167 1.00 93.06 118 LYS A CA 1
ATOM 983 C C . LYS A 1 118 ? -8.618 -0.075 7.519 1.00 93.06 118 LYS A C 1
ATOM 985 O O . LYS A 1 118 ? -8.680 -0.941 6.653 1.00 93.06 118 LYS A O 1
ATOM 990 N N . SER A 1 119 ? -8.285 -0.310 8.784 1.00 87.94 119 SER A N 1
ATOM 991 C CA . SER A 1 119 ? -8.147 -1.646 9.367 1.00 87.94 119 SER A CA 1
ATOM 992 C C . SER A 1 119 ? -9.416 -1.967 10.151 1.00 87.94 119 SER A C 1
ATOM 994 O O . SER A 1 119 ? -9.838 -1.149 10.970 1.00 87.94 119 SER A O 1
ATOM 996 N N . ILE A 1 120 ? -10.022 -3.124 9.881 1.00 85.88 120 ILE A N 1
ATOM 997 C CA . ILE A 1 120 ? -11.240 -3.645 10.528 1.00 85.88 120 ILE A CA 1
ATOM 998 C C . ILE A 1 120 ? -10.934 -5.046 11.043 1.00 85.88 120 ILE A C 1
ATOM 1000 O O . ILE A 1 120 ? -10.206 -5.759 10.314 1.00 85.88 120 ILE A O 1
#

Solvent-accessible surface area (backbone atoms only — not comparable to full-atom values): 6843 Å² total; per-residue (Å²): 111,77,74,60,56,58,56,56,60,60,61,65,67,71,74,72,77,67,72,61,73,42,83,75,48,75,45,74,49,85,69,45,72,56,98,87,40,82,41,32,72,59,39,47,72,29,50,28,30,42,36,33,29,28,48,76,87,42,48,29,42,33,44,38,25,64,73,73,73,35,38,37,36,35,48,52,43,80,76,44,76,49,76,46,75,63,53,102,88,43,70,46,30,42,39,36,40,31,39,35,44,36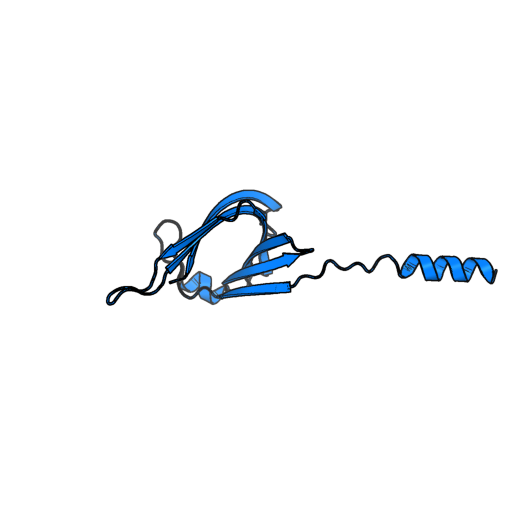,39,30,68,84,76,69,50,66,52,77,46,84,45,80,50,75,49,108